Protein AF-A0A251VN53-F1 (afdb_monomer_lite)

Secondary structure (DSSP, 8-state):
----------PPPPPP----HHHHHHHHHHHHHHHHHHHHHTS-EE--SSSS-EEEETTEEEE--SSS-HHHHHHHHHH----TT-------TTSSHHHHHHHHHHHH--

Radius of gyration: 22.38 Å; chains: 1; bounding box: 69×24×63 Å

Sequence (110 aa):
MSMPIASHANSLPSVPKFSNEGNHETTNMALIFDRYKNRLATLPKEKGWITENLYMYQGFWHQSSRRISVETVMALQDTFKAHPTDIYLATLPKSGTTWLKALVFALVIK

InterPro domains:
  IPR000863 Sulfotransferase domain [PF00685] (84-107)
  IPR027417 P-loop containing nucleoside triphosphate hydrolase [G3DSA:3.40.50.300] (19-110)
  IPR027417 P-loop containing nucleoside triphosphate hydrolase [SSF52540] (31-106)

Foldseek 3Di:
DDDDDDDDPPDDDDDDDDDDVPVVVVVVVVVLCVVCVVVQVPFDWDQDPVARIWTQDPNDTDHPDPVDDVSVVVVCVVDPDDDPPDDDDDDDPPPCVVVVVVVVCVVPVD

pLDDT: mean 80.95, std 20.47, range [33.25, 97.31]

Structure (mmCIF, N/CA/C/O backbone):
data_AF-A0A251VN53-F1
#
_entry.id   AF-A0A251VN53-F1
#
loop_
_atom_site.group_PDB
_atom_site.id
_atom_site.type_symbol
_atom_site.label_atom_id
_atom_site.label_alt_id
_atom_site.label_comp_id
_atom_site.label_asym_id
_atom_site.label_entity_id
_atom_site.label_seq_id
_atom_site.pdbx_PDB_ins_code
_atom_site.Cartn_x
_atom_site.Cartn_y
_atom_site.Cartn_z
_atom_site.occupancy
_atom_site.B_iso_or_equiv
_atom_site.auth_seq_id
_atom_site.auth_comp_id
_atom_site.auth_asym_id
_atom_site.auth_atom_id
_atom_site.pdbx_PDB_model_num
ATOM 1 N N . MET A 1 1 ? 47.315 -6.614 46.473 1.00 39.75 1 MET A N 1
ATOM 2 C CA . MET A 1 1 ? 47.169 -6.794 45.012 1.00 39.75 1 MET A CA 1
ATOM 3 C C . MET A 1 1 ? 45.723 -7.176 44.728 1.00 39.75 1 MET A C 1
ATOM 5 O O . MET A 1 1 ? 45.236 -8.029 45.450 1.00 39.75 1 MET A O 1
ATOM 9 N N . SER A 1 2 ? 45.094 -6.463 43.778 1.00 37.28 2 SER A N 1
ATOM 10 C CA . SER A 1 2 ? 43.908 -6.743 42.924 1.00 37.28 2 SER A CA 1
ATOM 11 C C . SER A 1 2 ? 42.844 -7.760 43.361 1.00 37.28 2 SER A C 1
ATOM 13 O O . SER A 1 2 ? 43.188 -8.838 43.809 1.00 37.28 2 SER A O 1
ATOM 15 N N . MET A 1 3 ? 41.539 -7.637 43.102 1.00 41.78 3 MET A N 1
ATOM 16 C CA . MET A 1 3 ? 40.568 -6.645 42.592 1.00 41.78 3 MET A CA 1
ATOM 17 C C . MET A 1 3 ? 39.173 -7.318 42.780 1.00 41.78 3 MET A C 1
ATOM 19 O O . MET A 1 3 ? 39.129 -8.544 42.913 1.00 41.78 3 MET A O 1
ATOM 23 N N . PRO A 1 4 ? 38.041 -6.585 42.783 1.00 43.50 4 PRO A N 1
ATOM 24 C CA . PRO A 1 4 ? 36.702 -7.156 42.962 1.00 43.50 4 PRO A CA 1
ATOM 25 C C . PRO A 1 4 ? 35.955 -7.513 41.649 1.00 43.50 4 PRO A C 1
ATOM 27 O O . PRO A 1 4 ? 36.253 -6.992 40.581 1.00 43.50 4 PRO A O 1
ATOM 30 N N . ILE A 1 5 ? 34.978 -8.419 41.821 1.00 43.44 5 ILE A N 1
ATOM 31 C CA . ILE A 1 5 ? 33.760 -8.831 41.073 1.00 43.44 5 ILE A CA 1
ATOM 32 C C . ILE A 1 5 ? 33.479 -8.220 39.680 1.00 43.44 5 ILE A C 1
ATOM 34 O O . ILE A 1 5 ? 33.385 -7.007 39.529 1.00 43.44 5 ILE A O 1
ATOM 38 N N . ALA A 1 6 ? 33.098 -9.077 38.718 1.00 37.00 6 ALA A N 1
ATOM 39 C CA . ALA A 1 6 ? 32.301 -8.686 37.551 1.00 37.00 6 ALA A CA 1
ATOM 40 C C . ALA A 1 6 ? 31.029 -9.552 37.424 1.00 37.00 6 ALA A C 1
ATOM 42 O O . ALA A 1 6 ? 31.083 -10.689 36.962 1.00 37.00 6 ALA A O 1
ATOM 43 N N . SER A 1 7 ? 29.870 -8.999 37.801 1.00 41.91 7 SER A N 1
ATOM 44 C CA . SER A 1 7 ? 28.568 -9.437 37.286 1.00 41.91 7 SER A CA 1
ATOM 45 C C . SER A 1 7 ? 28.233 -8.560 36.081 1.00 41.91 7 SER A C 1
ATOM 47 O O . SER A 1 7 ? 28.016 -7.358 36.232 1.00 41.91 7 SER A O 1
ATOM 49 N N . HIS A 1 8 ? 28.214 -9.123 34.878 1.00 35.84 8 HIS A N 1
ATOM 50 C CA . HIS A 1 8 ? 27.732 -8.412 33.696 1.00 35.84 8 HIS A CA 1
ATOM 51 C C . HIS A 1 8 ? 26.216 -8.584 33.581 1.00 35.84 8 HIS A C 1
ATOM 53 O O . HIS A 1 8 ? 25.727 -9.545 32.996 1.00 35.84 8 HIS A O 1
ATOM 59 N N . ALA A 1 9 ? 25.471 -7.634 34.145 1.00 41.09 9 ALA A N 1
ATOM 60 C CA . ALA A 1 9 ? 24.143 -7.312 33.646 1.00 41.09 9 ALA A CA 1
ATOM 61 C C . ALA A 1 9 ? 24.336 -6.293 32.516 1.00 41.09 9 ALA A C 1
ATOM 63 O O . ALA A 1 9 ? 24.689 -5.144 32.774 1.00 41.09 9 ALA A O 1
ATOM 64 N N . ASN A 1 10 ? 24.155 -6.716 31.265 1.00 36.34 10 ASN A N 1
ATOM 65 C CA . ASN A 1 10 ? 24.108 -5.784 30.143 1.00 36.34 10 ASN A CA 1
ATOM 66 C C . ASN A 1 10 ? 22.827 -4.953 30.272 1.00 36.34 10 ASN A C 1
ATOM 68 O O . ASN A 1 10 ? 21.727 -5.439 30.007 1.00 36.34 10 ASN A O 1
ATOM 72 N N . SER A 1 11 ? 22.969 -3.705 30.706 1.00 51.00 11 SER A N 1
ATOM 73 C CA . SER A 1 11 ? 21.919 -2.702 30.612 1.00 51.00 11 SER A CA 1
ATOM 74 C C . SER A 1 11 ? 21.717 -2.316 29.145 1.00 51.00 11 SER A C 1
ATOM 76 O O . SER A 1 11 ? 22.659 -1.977 28.430 1.00 51.00 11 SER A O 1
ATOM 78 N N . LEU A 1 12 ? 20.464 -2.369 28.690 1.00 46.72 12 LEU A N 1
ATOM 79 C CA . LEU A 1 12 ? 20.039 -1.712 27.456 1.00 46.72 12 LEU A CA 1
ATOM 80 C C . LEU A 1 12 ? 20.323 -0.206 27.586 1.00 46.72 12 LEU A C 1
ATOM 82 O O . LEU A 1 12 ? 20.027 0.363 28.643 1.00 46.72 12 LEU A O 1
ATOM 86 N N . PRO A 1 13 ? 20.864 0.461 26.554 1.00 36.28 13 PRO A N 1
ATOM 87 C CA . PRO A 1 13 ? 21.046 1.901 26.610 1.00 36.28 13 PRO A CA 1
ATOM 88 C C . PRO A 1 13 ? 19.678 2.575 26.747 1.00 36.28 13 PRO A C 1
ATOM 90 O O . PRO A 1 13 ? 18.754 2.335 25.965 1.00 36.28 13 PRO A O 1
ATOM 93 N N . SER A 1 14 ? 19.548 3.407 27.777 1.00 48.78 14 SER A N 1
ATOM 94 C CA . SER A 1 14 ? 18.390 4.257 28.003 1.00 48.78 14 SER A CA 1
ATOM 95 C C . SER A 1 14 ? 18.251 5.243 26.844 1.00 48.78 14 SER A C 1
ATOM 97 O O . SER A 1 14 ? 19.151 6.030 26.557 1.00 48.78 14 SER A O 1
ATOM 99 N N . VAL A 1 15 ? 17.104 5.192 26.167 1.00 45.50 15 VAL A N 1
ATOM 100 C CA . V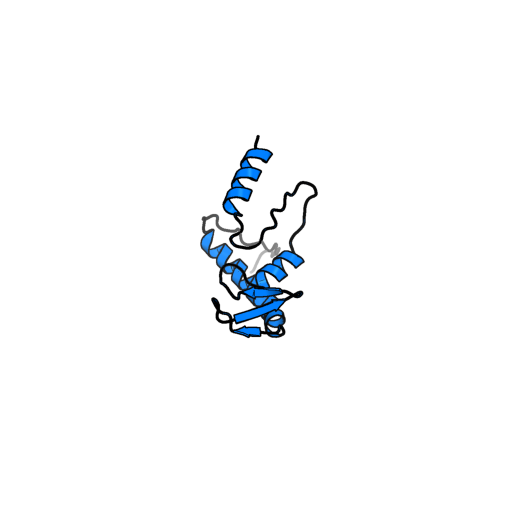AL A 1 15 ? 16.761 6.112 25.079 1.00 45.50 15 VAL A CA 1
ATOM 101 C C . VAL A 1 15 ? 16.646 7.533 25.649 1.00 45.50 15 VAL A C 1
ATOM 103 O O . VAL A 1 15 ? 15.828 7.751 26.551 1.00 45.50 15 VAL A O 1
ATOM 106 N N . PRO A 1 16 ? 17.412 8.519 25.145 1.00 37.62 16 PRO A N 1
ATOM 107 C CA . PRO A 1 16 ? 17.212 9.909 25.518 1.00 37.62 16 PRO A CA 1
ATOM 108 C C . PRO A 1 16 ? 15.865 10.387 24.971 1.00 37.62 16 PRO A C 1
ATOM 110 O O . PRO A 1 16 ? 15.609 10.332 23.768 1.00 37.62 16 PRO A O 1
ATOM 113 N N . LYS A 1 17 ? 14.997 10.877 25.858 1.00 48.19 17 LYS A N 1
ATOM 114 C CA . LYS A 1 17 ? 13.782 11.598 25.472 1.00 48.19 17 LYS A CA 1
ATOM 115 C C . LYS A 1 17 ? 14.177 12.964 24.910 1.00 48.19 17 LYS A C 1
ATOM 117 O O . LYS A 1 17 ? 14.441 13.887 25.674 1.00 48.19 17 LYS A O 1
ATOM 122 N N . PHE A 1 18 ? 14.175 13.095 23.587 1.00 33.25 18 PHE A N 1
ATOM 123 C CA . PHE A 1 18 ? 14.016 14.381 22.912 1.00 33.25 18 PHE A CA 1
ATOM 124 C C . PHE A 1 18 ? 13.298 14.163 21.574 1.00 33.25 18 PHE A C 1
ATOM 126 O O . PHE A 1 18 ? 13.695 13.325 20.768 1.00 33.25 18 PHE A O 1
ATOM 133 N N . SER A 1 19 ? 12.189 14.871 21.383 1.00 47.44 19 SER A N 1
ATOM 134 C CA . SER A 1 19 ? 11.263 14.778 20.249 1.00 47.44 19 SER A CA 1
ATOM 135 C C . SER A 1 19 ? 11.948 15.021 18.896 1.00 47.44 19 SER A C 1
ATOM 137 O O . SER A 1 19 ? 12.501 16.098 18.679 1.00 47.44 19 SER A O 1
ATOM 139 N N . ASN A 1 20 ? 11.875 14.042 17.982 1.00 49.56 20 ASN A N 1
ATOM 140 C CA . ASN A 1 20 ? 12.357 14.134 16.596 1.00 49.56 20 ASN A CA 1
ATOM 141 C C . ASN A 1 20 ? 11.562 13.186 15.668 1.00 49.56 20 ASN A C 1
ATOM 143 O O . ASN A 1 20 ? 12.092 12.201 15.155 1.00 49.56 20 ASN A O 1
ATOM 147 N N . GLU A 1 21 ? 10.262 13.436 15.496 1.00 51.41 21 GLU A N 1
ATOM 148 C CA . GLU A 1 21 ? 9.360 12.540 14.746 1.00 51.41 21 GLU A CA 1
ATOM 149 C C . GLU A 1 21 ? 9.730 12.437 13.247 1.00 51.41 21 GLU A C 1
ATOM 151 O O . GLU A 1 21 ? 9.710 11.346 12.679 1.00 51.41 21 GLU A O 1
ATOM 156 N N . GLY A 1 22 ? 10.208 13.525 12.623 1.00 59.00 22 GLY A N 1
ATOM 157 C CA . GLY A 1 22 ? 10.529 13.554 11.184 1.00 59.00 22 GLY A CA 1
ATOM 158 C C . GLY A 1 22 ? 11.748 12.716 10.756 1.00 59.00 22 GLY A C 1
ATOM 159 O O . GLY A 1 22 ? 11.796 12.203 9.634 1.00 59.00 22 GLY A O 1
ATOM 160 N N . ASN A 1 23 ? 12.732 12.525 11.641 1.00 67.25 23 ASN A N 1
ATOM 161 C CA . ASN A 1 23 ? 13.906 11.693 11.345 1.00 67.25 23 ASN A CA 1
ATOM 162 C C . ASN A 1 23 ? 13.577 10.189 11.431 1.00 67.25 23 ASN A C 1
ATOM 164 O O . ASN A 1 23 ? 14.115 9.363 10.688 1.00 67.25 23 ASN A O 1
ATOM 168 N N . HIS A 1 24 ? 12.644 9.828 12.314 1.00 71.00 24 HIS A N 1
ATOM 169 C CA . HIS A 1 24 ? 12.281 8.438 12.569 1.00 71.00 24 HIS A CA 1
ATOM 170 C C . HIS A 1 24 ? 11.423 7.846 11.440 1.00 71.00 24 HIS A C 1
ATOM 172 O O . HIS A 1 24 ? 11.651 6.713 11.015 1.00 71.00 24 HIS A O 1
ATOM 178 N N . GLU A 1 25 ? 10.482 8.622 10.893 1.00 78.19 25 GLU A N 1
ATOM 179 C CA . GLU A 1 25 ? 9.662 8.202 9.746 1.00 78.19 25 GLU A CA 1
ATOM 180 C C . GLU A 1 25 ? 10.508 7.956 8.493 1.00 78.19 25 GLU A C 1
ATOM 182 O O . GLU A 1 25 ? 10.366 6.931 7.826 1.00 78.19 25 GLU A O 1
ATOM 187 N N . THR A 1 26 ? 11.444 8.864 8.213 1.00 82.81 26 THR A N 1
ATOM 188 C CA . THR A 1 26 ? 12.365 8.741 7.076 1.00 82.81 26 THR A CA 1
ATOM 189 C C . THR A 1 26 ? 13.235 7.488 7.201 1.00 82.81 26 THR A C 1
ATOM 191 O O . THR A 1 26 ? 13.411 6.752 6.229 1.00 82.81 26 THR A O 1
ATOM 194 N N . THR A 1 27 ? 13.724 7.207 8.412 1.00 88.31 27 THR A N 1
ATOM 195 C CA . THR A 1 27 ? 14.516 6.003 8.704 1.00 88.31 27 THR A CA 1
ATOM 196 C C . THR A 1 27 ? 13.694 4.732 8.486 1.00 88.31 27 THR A C 1
ATOM 198 O O . THR A 1 27 ? 14.143 3.816 7.799 1.00 88.31 27 THR A O 1
ATOM 201 N N . ASN A 1 28 ? 12.459 4.690 8.992 1.00 86.69 28 ASN A N 1
ATOM 202 C CA . ASN A 1 28 ? 11.557 3.551 8.804 1.00 86.69 28 ASN A CA 1
ATOM 203 C C . ASN A 1 28 ? 11.253 3.287 7.321 1.00 86.69 28 ASN A C 1
ATOM 205 O O . ASN A 1 28 ? 11.262 2.137 6.879 1.00 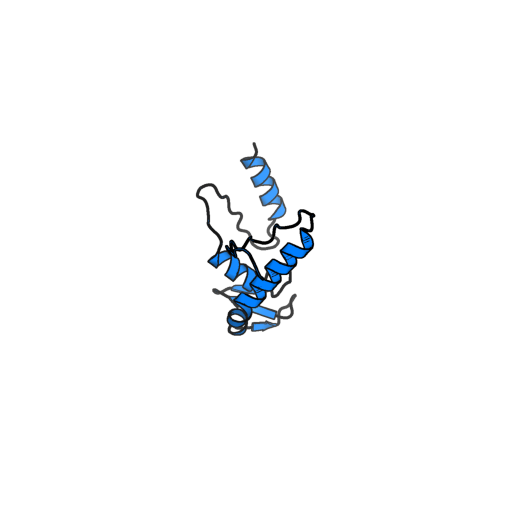86.69 28 ASN A O 1
ATOM 209 N N . MET A 1 29 ? 11.032 4.344 6.537 1.00 87.31 29 MET A N 1
ATOM 210 C CA . MET A 1 29 ? 10.813 4.229 5.093 1.00 87.31 29 MET A CA 1
ATOM 211 C C . MET A 1 29 ? 12.041 3.676 4.365 1.00 87.31 29 MET A C 1
ATOM 213 O O . MET A 1 29 ? 11.901 2.805 3.506 1.00 87.31 29 MET A O 1
ATOM 217 N N . ALA A 1 30 ? 13.244 4.124 4.734 1.00 91.06 30 ALA A N 1
ATOM 218 C CA . ALA A 1 30 ? 14.482 3.596 4.168 1.00 91.06 30 ALA A CA 1
ATOM 219 C C . ALA A 1 30 ? 14.651 2.093 4.457 1.00 91.06 30 ALA A C 1
ATOM 221 O O . ALA A 1 30 ? 15.013 1.337 3.556 1.00 91.06 30 ALA A O 1
ATOM 222 N N . LEU A 1 31 ? 14.319 1.647 5.675 1.00 92.75 31 LEU A N 1
ATOM 223 C CA . LEU A 1 31 ? 14.353 0.228 6.049 1.00 92.75 31 LEU A CA 1
ATOM 224 C C . LEU A 1 31 ? 13.351 -0.612 5.244 1.00 92.75 31 LEU A C 1
ATOM 226 O O . LEU A 1 31 ? 13.688 -1.708 4.798 1.00 92.75 31 LEU A O 1
ATOM 230 N N . ILE A 1 32 ? 12.133 -0.103 5.027 1.00 92.38 32 ILE A N 1
ATOM 231 C CA . ILE A 1 32 ? 11.137 -0.766 4.170 1.00 92.38 32 ILE A CA 1
ATOM 232 C C . ILE A 1 32 ? 11.682 -0.903 2.745 1.00 92.38 32 ILE A C 1
ATOM 234 O O . ILE A 1 32 ? 11.651 -1.993 2.176 1.00 92.38 32 ILE A O 1
ATOM 238 N N . PHE A 1 33 ? 12.214 0.173 2.168 1.00 91.81 33 PHE A N 1
ATOM 239 C CA . PHE A 1 33 ? 12.721 0.135 0.796 1.00 91.81 33 PHE A CA 1
ATOM 240 C C . PHE A 1 33 ? 13.884 -0.839 0.639 1.00 91.81 33 PHE A C 1
ATOM 242 O O . PHE A 1 33 ? 13.887 -1.613 -0.315 1.00 91.81 33 PHE A O 1
ATOM 249 N N . ASP A 1 34 ? 14.817 -0.872 1.591 1.00 94.12 34 ASP A N 1
ATOM 250 C CA . ASP A 1 34 ? 15.916 -1.839 1.578 1.00 94.12 34 ASP A CA 1
ATOM 251 C C . ASP A 1 34 ? 15.403 -3.288 1.644 1.00 94.12 34 ASP A C 1
ATOM 253 O O . ASP A 1 34 ? 15.747 -4.116 0.795 1.00 94.12 34 ASP A O 1
ATOM 257 N N . ARG A 1 35 ? 14.469 -3.568 2.565 1.00 95.50 35 ARG A N 1
ATOM 258 C CA . ARG A 1 35 ? 13.878 -4.902 2.760 1.00 95.50 35 ARG A CA 1
ATOM 259 C C . ARG A 1 35 ? 13.239 -5.470 1.492 1.00 95.50 35 ARG A C 1
ATOM 261 O O . ARG A 1 35 ? 13.358 -6.667 1.228 1.00 95.50 35 ARG A O 1
ATOM 268 N N . TYR A 1 36 ? 12.538 -4.638 0.723 1.00 94.88 36 TYR A N 1
ATOM 269 C CA . TYR A 1 36 ? 11.784 -5.081 -0.456 1.00 94.88 36 TYR A CA 1
ATOM 270 C C . TYR A 1 36 ? 12.483 -4.796 -1.791 1.00 94.88 36 TYR A C 1
ATOM 272 O O . TYR A 1 36 ? 11.978 -5.227 -2.830 1.00 94.88 36 TYR A O 1
ATOM 280 N N . LYS A 1 37 ? 13.658 -4.154 -1.789 1.00 92.94 37 LYS A N 1
ATOM 281 C CA . LYS A 1 37 ? 14.408 -3.765 -2.996 1.00 92.94 37 LYS A CA 1
ATOM 282 C C . LYS A 1 37 ? 14.591 -4.912 -3.989 1.00 92.94 37 LYS A C 1
ATOM 284 O O . LYS A 1 37 ? 14.324 -4.754 -5.178 1.00 92.94 37 LYS A O 1
ATOM 289 N N . ASN A 1 38 ? 15.004 -6.080 -3.498 1.00 95.31 38 ASN A N 1
ATOM 290 C CA . ASN A 1 38 ? 15.244 -7.250 -4.345 1.00 95.31 38 ASN A CA 1
ATOM 291 C C . ASN A 1 38 ? 13.948 -7.796 -4.960 1.00 95.31 38 ASN A C 1
ATOM 293 O O . ASN A 1 38 ? 13.954 -8.222 -6.108 1.00 95.31 38 ASN A O 1
ATOM 297 N N . ARG A 1 39 ? 12.828 -7.746 -4.224 1.00 94.44 39 ARG A N 1
ATOM 298 C CA . ARG A 1 39 ? 11.510 -8.156 -4.738 1.00 94.44 39 ARG A CA 1
ATOM 299 C C . ARG A 1 39 ? 10.968 -7.162 -5.756 1.00 94.44 39 ARG A C 1
ATOM 301 O O . ARG A 1 39 ? 10.356 -7.578 -6.726 1.00 94.44 39 ARG A O 1
ATOM 308 N N . LEU A 1 40 ? 11.188 -5.866 -5.552 1.00 93.50 40 LEU A N 1
ATOM 309 C CA . LEU A 1 40 ? 10.797 -4.846 -6.521 1.00 93.50 40 LEU A CA 1
ATOM 310 C C . LEU A 1 40 ? 11.559 -5.018 -7.842 1.00 93.50 40 LEU A C 1
ATOM 312 O O . LEU A 1 40 ? 10.966 -4.913 -8.911 1.00 93.50 40 LEU A O 1
ATOM 316 N N . ALA A 1 41 ? 12.861 -5.311 -7.763 1.00 93.19 41 ALA A N 1
ATOM 317 C CA . ALA A 1 41 ? 13.732 -5.448 -8.928 1.00 93.19 41 ALA A CA 1
ATOM 318 C C . ALA A 1 41 ? 13.331 -6.593 -9.876 1.00 93.19 41 ALA A C 1
ATOM 320 O O . ALA A 1 41 ? 13.703 -6.559 -11.046 1.00 93.19 41 ALA A O 1
ATOM 321 N N . THR A 1 42 ? 12.580 -7.591 -9.397 1.00 96.00 42 THR A N 1
ATOM 322 C CA . THR A 1 42 ? 12.088 -8.700 -10.228 1.00 96.00 42 THR A CA 1
ATOM 323 C C . THR A 1 42 ? 10.736 -8.420 -10.882 1.00 96.00 42 THR A C 1
ATOM 325 O O . THR A 1 42 ? 10.301 -9.206 -11.725 1.00 96.00 42 THR A O 1
ATOM 328 N N . LEU A 1 43 ? 10.051 -7.333 -10.515 1.00 95.75 43 LEU A N 1
ATOM 329 C CA . LEU A 1 43 ? 8.751 -7.000 -11.090 1.00 95.75 43 LEU A CA 1
ATOM 330 C C . LEU A 1 43 ? 8.902 -6.403 -12.495 1.00 95.75 43 LEU A C 1
ATOM 332 O O . LEU A 1 43 ? 9.829 -5.622 -12.732 1.00 95.75 43 LEU A O 1
ATOM 336 N N . PRO A 1 44 ? 7.959 -6.687 -13.415 1.00 96.12 44 PRO A N 1
ATOM 337 C CA . PRO A 1 44 ? 7.885 -5.980 -14.685 1.00 96.12 44 PRO A CA 1
ATOM 338 C C . PRO A 1 44 ? 7.794 -4.472 -14.447 1.00 96.12 44 PRO A C 1
ATOM 340 O O . PRO A 1 44 ? 6.999 -4.011 -13.619 1.00 96.12 44 PRO A O 1
ATOM 343 N N . LYS A 1 45 ? 8.611 -3.716 -15.180 1.00 94.12 45 LYS A N 1
ATOM 344 C CA . LYS A 1 45 ? 8.754 -2.272 -15.026 1.00 94.12 45 LYS A CA 1
ATOM 345 C C . LYS A 1 45 ? 8.563 -1.579 -16.364 1.00 94.12 45 LYS A C 1
ATOM 347 O O . LYS A 1 45 ? 9.197 -1.963 -17.338 1.00 94.12 45 LYS A O 1
ATOM 352 N N . GLU A 1 46 ? 7.758 -0.526 -16.373 1.00 93.75 46 GLU A N 1
ATOM 353 C CA . GLU A 1 46 ? 7.476 0.277 -17.565 1.00 93.75 46 GLU A CA 1
ATOM 354 C C . GLU A 1 46 ? 7.598 1.771 -17.284 1.00 93.75 46 GLU A C 1
ATOM 356 O O . GLU A 1 46 ? 7.543 2.215 -16.131 1.00 93.75 46 GLU A O 1
ATOM 361 N N . LYS A 1 47 ? 7.752 2.568 -18.345 1.00 91.88 47 LYS A N 1
ATOM 362 C CA . LYS A 1 47 ? 7.790 4.027 -18.217 1.00 91.88 47 LYS A CA 1
ATOM 363 C C . LYS A 1 47 ? 6.389 4.579 -17.977 1.00 91.88 47 LYS A C 1
ATOM 365 O O . LYS A 1 47 ? 5.470 4.330 -18.755 1.00 91.88 47 LYS A O 1
ATOM 370 N N . GLY A 1 48 ? 6.230 5.376 -16.925 1.00 86.50 48 GLY A N 1
ATOM 371 C CA . GLY A 1 48 ? 4.968 6.047 -16.646 1.00 86.50 48 GLY A CA 1
ATOM 372 C C . GLY A 1 48 ? 4.819 7.410 -17.305 1.00 86.50 48 GLY A C 1
ATOM 373 O O . GLY A 1 48 ? 5.777 8.103 -17.630 1.00 86.50 48 GLY A O 1
ATOM 374 N N . TRP A 1 49 ? 3.557 7.804 -17.456 1.00 82.81 49 TRP A N 1
ATOM 375 C CA . TRP A 1 49 ? 3.131 9.139 -17.872 1.00 82.81 49 TRP A CA 1
ATOM 376 C C . TRP A 1 49 ? 3.451 10.252 -16.859 1.00 82.81 49 TRP A C 1
ATOM 378 O O . TRP A 1 49 ? 3.718 11.378 -17.258 1.00 82.81 49 TRP A O 1
ATOM 388 N N . ILE A 1 50 ? 3.423 9.944 -15.556 1.00 80.69 50 ILE A N 1
ATOM 389 C CA . ILE A 1 50 ? 3.639 10.905 -14.455 1.00 80.69 50 ILE A CA 1
ATOM 390 C C . ILE A 1 50 ? 4.942 10.610 -13.702 1.00 80.69 50 ILE A C 1
ATOM 392 O O . ILE A 1 50 ? 5.662 11.523 -13.316 1.00 80.69 50 ILE A O 1
ATOM 396 N N . THR A 1 51 ? 5.233 9.333 -13.454 1.00 82.69 51 THR A N 1
ATOM 397 C CA . THR A 1 51 ? 6.441 8.863 -12.761 1.00 82.69 51 THR A CA 1
ATOM 398 C C . THR A 1 51 ? 7.307 8.079 -13.730 1.00 82.69 51 THR A C 1
ATOM 400 O O . THR A 1 51 ? 6.789 7.414 -14.620 1.00 82.69 51 THR A O 1
ATOM 403 N N . GLU A 1 52 ? 8.624 8.144 -13.547 1.00 84.19 52 GLU A N 1
ATOM 404 C CA . GLU A 1 52 ? 9.577 7.492 -14.448 1.00 84.19 52 GLU A CA 1
ATOM 405 C C . GLU A 1 52 ? 9.373 5.975 -14.517 1.00 84.19 52 GLU A C 1
ATOM 407 O O . GLU A 1 52 ? 9.466 5.402 -15.595 1.00 84.19 52 GLU A O 1
ATOM 412 N N . ASN A 1 53 ? 9.037 5.343 -13.389 1.00 89.25 53 ASN A N 1
ATOM 413 C CA . ASN A 1 53 ? 8.849 3.901 -13.298 1.00 89.25 53 ASN A CA 1
ATOM 414 C C . ASN A 1 53 ? 7.440 3.559 -12.786 1.00 89.25 53 ASN A C 1
ATOM 416 O O . ASN A 1 53 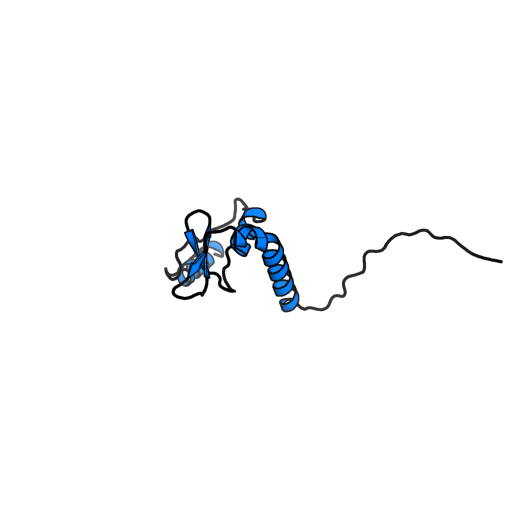? 6.996 4.073 -11.754 1.00 89.25 53 ASN A O 1
ATOM 420 N N . LEU A 1 54 ? 6.766 2.657 -13.495 1.00 92.19 54 LEU A N 1
ATOM 421 C CA . LEU A 1 54 ? 5.597 1.902 -13.053 1.00 92.19 54 LEU A CA 1
ATOM 422 C C . LEU A 1 54 ? 6.014 0.451 -12.841 1.00 92.19 54 LEU A C 1
ATOM 424 O O . LEU A 1 54 ? 6.747 -0.096 -13.660 1.00 92.19 54 LEU A O 1
ATOM 428 N N . TYR A 1 55 ? 5.507 -0.177 -11.789 1.00 94.12 55 TYR A N 1
ATOM 429 C CA . TYR A 1 55 ? 5.759 -1.587 -11.498 1.00 94.12 55 TYR A CA 1
ATOM 430 C C . TYR A 1 55 ? 4.453 -2.376 -11.531 1.00 94.12 55 TYR A C 1
ATOM 432 O O . TYR A 1 55 ? 3.454 -1.948 -10.944 1.00 94.12 55 TYR A O 1
ATOM 440 N N . MET A 1 56 ? 4.460 -3.526 -12.205 1.00 95.12 56 MET A N 1
ATOM 441 C CA . MET A 1 56 ? 3.328 -4.451 -12.200 1.00 95.12 56 ME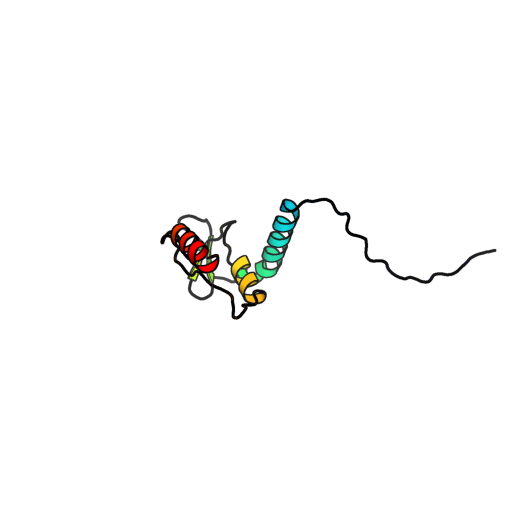T A CA 1
ATOM 442 C C . MET A 1 56 ? 3.387 -5.309 -10.937 1.00 95.12 56 MET A C 1
ATOM 444 O O . MET A 1 56 ? 4.289 -6.129 -10.775 1.00 95.12 56 MET A O 1
ATOM 448 N N . TYR A 1 57 ? 2.406 -5.147 -10.052 1.00 95.19 57 TYR A N 1
ATOM 449 C CA . TYR A 1 57 ? 2.299 -5.914 -8.814 1.00 95.19 57 TYR A CA 1
ATOM 450 C C . TYR A 1 57 ? 0.858 -6.377 -8.603 1.00 95.19 57 TYR A C 1
ATOM 452 O O . TYR A 1 57 ? -0.064 -5.567 -8.653 1.00 95.19 57 TYR A O 1
ATOM 460 N N . GLN A 1 58 ? 0.663 -7.685 -8.400 1.00 95.44 58 GLN A N 1
ATOM 461 C CA . GLN A 1 58 ? -0.652 -8.310 -8.171 1.00 95.44 58 GLN A CA 1
ATOM 462 C C . GLN A 1 58 ? -1.737 -7.894 -9.192 1.00 95.44 58 GLN A C 1
ATOM 464 O O . GLN A 1 58 ? -2.899 -7.718 -8.844 1.00 95.44 58 GLN A O 1
ATOM 469 N N . GLY A 1 59 ? -1.357 -7.732 -10.465 1.00 94.44 59 GLY A N 1
ATOM 470 C CA . GLY A 1 59 ? -2.281 -7.392 -11.555 1.00 94.44 59 GLY A CA 1
ATOM 471 C C . GLY A 1 59 ? -2.555 -5.896 -11.749 1.00 94.44 59 GLY A C 1
ATOM 472 O O . GLY A 1 59 ? -3.303 -5.543 -12.657 1.00 94.44 59 GLY A O 1
ATOM 473 N N . PHE A 1 60 ? -1.935 -5.017 -10.955 1.00 92.00 60 PHE A N 1
ATOM 474 C CA . PHE A 1 60 ? -2.087 -3.567 -11.084 1.00 92.00 60 PHE A CA 1
ATOM 475 C C . PHE A 1 60 ? -0.746 -2.859 -11.291 1.00 92.00 60 PHE A C 1
ATOM 477 O O . PHE A 1 60 ? 0.280 -3.213 -10.703 1.00 92.00 60 PHE A O 1
ATOM 484 N N . TRP A 1 61 ? -0.776 -1.796 -12.094 1.00 91.56 61 TRP A N 1
ATOM 485 C CA . TRP A 1 61 ? 0.358 -0.899 -12.277 1.00 91.56 61 TRP A CA 1
ATOM 486 C C . TRP A 1 61 ? 0.422 0.134 -11.156 1.00 91.56 61 TRP A C 1
ATOM 488 O O . TRP A 1 61 ? -0.499 0.930 -10.966 1.00 91.56 61 TRP A O 1
ATOM 498 N N . HIS A 1 62 ? 1.541 0.147 -10.444 1.00 90.25 62 HIS A N 1
ATOM 499 C CA . HIS A 1 62 ? 1.781 1.037 -9.318 1.00 90.25 62 HIS A CA 1
ATOM 500 C C . HIS A 1 62 ? 2.847 2.067 -9.668 1.00 90.25 62 HIS A C 1
ATOM 502 O O . HIS A 1 62 ? 3.878 1.740 -10.255 1.00 90.25 62 HIS A O 1
ATOM 508 N N . GLN A 1 63 ? 2.607 3.318 -9.285 1.00 84.25 63 GLN A N 1
ATOM 509 C CA . GLN A 1 63 ? 3.565 4.398 -9.492 1.00 84.25 63 GLN A CA 1
ATOM 510 C C . GLN A 1 63 ? 4.752 4.252 -8.540 1.00 84.25 63 GLN A C 1
ATOM 512 O O . GLN A 1 63 ? 4.576 3.990 -7.355 1.00 84.25 63 GLN A O 1
ATOM 517 N N . SER A 1 64 ? 5.959 4.493 -9.042 1.00 77.19 64 SER A N 1
ATOM 518 C CA . SER A 1 64 ? 7.154 4.656 -8.214 1.00 77.19 64 SER A CA 1
ATOM 519 C C . SER A 1 64 ? 7.239 6.102 -7.716 1.00 77.19 64 SER A C 1
ATOM 521 O O . SER A 1 64 ? 8.050 6.894 -8.200 1.00 77.19 64 SER A O 1
ATOM 523 N N . SER A 1 65 ? 6.355 6.484 -6.792 1.00 73.38 65 SER A N 1
ATOM 524 C CA . SER A 1 65 ? 6.307 7.823 -6.191 1.00 73.38 65 SER A CA 1
ATOM 525 C C . SER A 1 65 ? 6.792 7.786 -4.743 1.00 73.38 65 SER A C 1
ATOM 527 O O . SER A 1 65 ? 6.574 6.809 -4.035 1.00 73.38 65 SER A O 1
ATOM 529 N N . ARG A 1 66 ? 7.361 8.896 -4.245 1.00 62.22 66 ARG A N 1
ATOM 530 C CA . ARG A 1 66 ? 7.702 9.042 -2.814 1.00 62.22 66 ARG A CA 1
ATOM 531 C C . ARG A 1 66 ? 6.495 8.889 -1.880 1.00 62.22 66 ARG A C 1
ATOM 533 O O . ARG A 1 66 ? 6.690 8.676 -0.692 1.00 62.22 66 ARG A O 1
ATOM 540 N N . ARG A 1 67 ? 5.264 9.056 -2.384 1.00 65.38 67 ARG A N 1
ATOM 541 C CA . ARG A 1 67 ? 4.045 8.977 -1.560 1.00 65.38 67 ARG A CA 1
ATOM 542 C C . ARG A 1 67 ? 3.404 7.592 -1.526 1.00 65.38 67 ARG A C 1
ATOM 544 O O . ARG A 1 67 ? 2.780 7.264 -0.528 1.00 65.38 67 ARG A O 1
ATOM 551 N N . 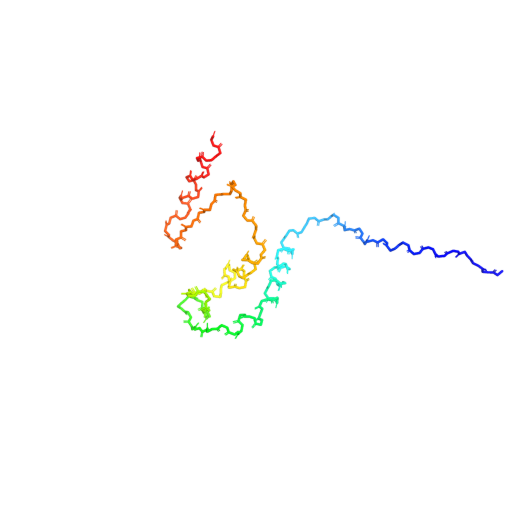ILE A 1 68 ? 3.507 6.825 -2.608 1.00 70.31 68 ILE A N 1
ATOM 552 C CA . ILE A 1 68 ? 2.953 5.471 -2.728 1.00 70.31 68 ILE A CA 1
ATOM 553 C C . ILE A 1 68 ? 3.937 4.698 -3.597 1.00 70.31 68 ILE A C 1
ATOM 555 O O . ILE A 1 68 ? 4.167 5.094 -4.739 1.00 70.31 68 ILE A O 1
ATOM 559 N N . SER A 1 69 ? 4.511 3.631 -3.049 1.00 87.06 69 SER A N 1
ATOM 560 C CA . SER A 1 69 ? 5.432 2.740 -3.754 1.00 87.06 69 SER A CA 1
ATOM 561 C C . SER A 1 69 ? 5.030 1.281 -3.521 1.00 87.06 69 SER A C 1
ATOM 563 O O . SER A 1 69 ? 4.353 0.966 -2.538 1.00 87.06 69 SER A O 1
ATOM 565 N N . VAL A 1 70 ? 5.433 0.366 -4.402 1.00 92.88 70 VAL A N 1
ATOM 566 C CA . VAL A 1 70 ? 5.068 -1.056 -4.258 1.00 92.88 70 VAL A CA 1
ATOM 567 C C . VAL A 1 70 ? 5.671 -1.665 -2.993 1.00 92.88 70 VAL A C 1
ATOM 569 O O . VAL A 1 70 ? 5.043 -2.496 -2.350 1.00 92.88 70 VAL A O 1
ATOM 572 N N . GLU A 1 71 ? 6.847 -1.208 -2.579 1.00 93.44 71 GLU A N 1
ATOM 573 C CA . GLU A 1 71 ? 7.504 -1.596 -1.331 1.00 93.44 71 GLU A CA 1
ATOM 574 C C . GLU A 1 71 ? 6.632 -1.289 -0.114 1.00 93.44 71 GLU A C 1
ATOM 576 O O . GLU A 1 71 ? 6.496 -2.137 0.765 1.00 93.44 71 GLU A O 1
ATOM 581 N N . THR A 1 72 ? 5.976 -0.122 -0.087 1.00 91.25 72 THR A N 1
ATOM 582 C CA . THR A 1 72 ? 5.031 0.208 0.994 1.00 91.25 72 THR A CA 1
ATOM 583 C C . THR A 1 72 ? 3.797 -0.688 0.983 1.00 91.25 72 THR A C 1
ATOM 585 O O . THR A 1 72 ? 3.330 -1.085 2.047 1.00 91.25 72 THR A O 1
ATOM 588 N N . VAL A 1 73 ? 3.301 -1.067 -0.201 1.00 93.12 73 VAL A N 1
ATOM 589 C CA . VAL A 1 73 ? 2.174 -2.004 -0.334 1.00 93.12 73 VAL A CA 1
ATOM 590 C C . VAL A 1 73 ? 2.574 -3.394 0.161 1.00 93.12 73 VAL A C 1
ATOM 592 O O . VAL A 1 73 ? 1.848 -3.977 0.960 1.00 93.12 73 VAL A O 1
ATOM 595 N N . MET A 1 74 ? 3.748 -3.898 -0.240 1.00 95.00 74 MET A N 1
ATOM 596 C CA . MET A 1 74 ? 4.288 -5.177 0.237 1.00 95.00 74 MET A CA 1
ATOM 597 C C . MET A 1 74 ? 4.464 -5.181 1.762 1.00 95.00 74 MET A C 1
ATOM 599 O O . MET A 1 74 ? 4.050 -6.126 2.428 1.00 95.00 74 MET A O 1
ATOM 603 N N . ALA A 1 75 ? 5.019 -4.107 2.328 1.00 94.38 75 ALA A N 1
ATOM 604 C CA . ALA A 1 75 ? 5.184 -3.970 3.773 1.00 94.38 75 ALA A CA 1
ATOM 605 C C . ALA A 1 75 ? 3.845 -3.947 4.521 1.00 94.38 75 ALA A C 1
ATOM 607 O O . ALA A 1 75 ? 3.709 -4.600 5.558 1.00 94.38 75 ALA A O 1
ATOM 608 N N . LEU A 1 76 ? 2.854 -3.217 3.995 1.00 93.31 76 LEU A N 1
ATOM 609 C CA . LEU A 1 76 ? 1.516 -3.155 4.576 1.00 93.31 76 LEU A CA 1
ATOM 610 C C . LEU A 1 76 ? 0.855 -4.536 4.549 1.00 93.31 76 LEU A C 1
ATOM 612 O O . LEU A 1 76 ? 0.338 -4.968 5.570 1.00 93.31 76 LEU A O 1
ATOM 616 N N . GLN A 1 77 ? 0.930 -5.257 3.429 1.00 94.88 77 GLN A N 1
ATOM 617 C CA . GLN A 1 77 ? 0.374 -6.611 3.321 1.00 94.88 77 GLN A CA 1
ATOM 618 C C . GLN A 1 77 ? 1.012 -7.596 4.314 1.00 94.88 77 GLN A C 1
ATOM 620 O O . GLN A 1 77 ? 0.304 -8.428 4.873 1.00 94.88 77 GLN A O 1
ATOM 625 N N . ASP A 1 78 ? 2.318 -7.481 4.574 1.00 95.50 78 ASP A N 1
ATOM 626 C CA . ASP A 1 78 ? 3.031 -8.384 5.487 1.00 95.50 78 ASP A CA 1
ATOM 627 C C . ASP A 1 78 ? 2.773 -8.080 6.979 1.00 95.50 78 ASP A C 1
ATOM 629 O O . ASP A 1 78 ? 2.933 -8.960 7.827 1.00 95.50 78 ASP A O 1
ATOM 633 N N . THR A 1 79 ? 2.443 -6.831 7.330 1.00 94.94 79 THR A N 1
ATOM 634 C CA . THR A 1 79 ? 2.453 -6.366 8.735 1.00 94.94 79 THR A CA 1
ATOM 635 C C . THR A 1 79 ? 1.110 -5.868 9.254 1.00 94.94 79 THR A C 1
ATOM 637 O O . THR A 1 79 ? 0.898 -5.860 10.470 1.00 94.94 79 THR A O 1
ATOM 640 N N . PHE A 1 80 ? 0.200 -5.464 8.368 1.00 95.06 80 PHE A N 1
ATOM 641 C CA . PHE A 1 80 ? -1.090 -4.910 8.752 1.00 95.06 80 PHE A CA 1
ATOM 642 C C . PHE A 1 80 ? -1.987 -5.984 9.372 1.00 95.06 80 PHE A C 1
ATOM 644 O O . PHE A 1 80 ? -2.196 -7.055 8.803 1.00 95.06 80 PHE A O 1
ATOM 651 N N . LYS A 1 81 ? -2.544 -5.681 10.547 1.00 96.75 81 LYS A N 1
ATOM 652 C CA . LYS A 1 81 ? -3.494 -6.543 11.253 1.00 96.75 81 LYS A CA 1
ATOM 653 C C . LYS A 1 81 ? -4.822 -5.814 11.362 1.00 96.75 81 LYS A C 1
ATOM 655 O O . LYS A 1 81 ? -4.935 -4.864 12.126 1.00 96.75 81 LYS A O 1
ATOM 660 N N . ALA A 1 82 ? -5.798 -6.274 10.589 1.00 96.06 82 ALA A N 1
ATOM 661 C CA . ALA A 1 82 ? -7.158 -5.764 10.640 1.00 96.06 82 ALA A CA 1
ATOM 662 C C . ALA A 1 82 ? -7.820 -6.092 11.984 1.00 96.06 82 ALA A C 1
ATOM 664 O O . ALA A 1 82 ? -7.706 -7.220 12.477 1.00 96.06 82 ALA A O 1
ATOM 665 N N . HIS A 1 83 ? -8.565 -5.138 12.536 1.00 96.69 83 HIS A N 1
ATOM 666 C CA . HIS A 1 83 ? -9.475 -5.381 13.649 1.00 96.69 83 HIS A CA 1
ATOM 667 C C . HIS A 1 83 ? -10.929 -5.466 13.162 1.00 96.69 83 HIS A C 1
ATOM 669 O O . HIS A 1 83 ? -11.297 -4.782 12.208 1.00 96.69 83 HIS A O 1
ATOM 675 N N . PRO A 1 84 ? -11.801 -6.251 13.827 1.00 97.31 84 PRO A N 1
ATOM 676 C CA . PRO A 1 84 ? -13.218 -6.351 13.453 1.00 97.31 84 PRO A CA 1
ATOM 677 C C . PRO A 1 84 ? -13.990 -5.023 13.494 1.00 97.31 84 PRO A C 1
ATOM 679 O O . PRO A 1 84 ? -15.076 -4.928 12.935 1.00 97.31 84 PRO A O 1
ATOM 682 N N . THR A 1 85 ? -13.450 -4.015 14.179 1.00 95.75 85 THR A N 1
ATOM 683 C CA . THR A 1 85 ? -14.033 -2.676 14.328 1.00 95.75 85 THR A CA 1
ATOM 684 C C . THR A 1 85 ? -13.468 -1.655 13.340 1.00 95.75 85 THR A C 1
ATOM 686 O O . THR A 1 85 ? -13.882 -0.497 13.369 1.00 95.75 85 THR A O 1
ATOM 689 N N . ASP A 1 86 ? -12.502 -2.041 12.503 1.00 95.44 86 ASP A N 1
ATOM 690 C CA . ASP A 1 86 ? -11.891 -1.130 11.540 1.00 95.44 86 ASP A CA 1
ATOM 691 C C . ASP A 1 86 ? -12.867 -0.781 10.410 1.00 95.44 86 ASP A C 1
ATOM 693 O O . ASP A 1 86 ? -13.621 -1.622 9.917 1.00 95.44 86 ASP A O 1
ATOM 697 N N . ILE A 1 87 ? -12.802 0.468 9.946 1.00 95.06 87 ILE A N 1
ATOM 698 C CA . ILE A 1 87 ? -13.566 0.953 8.794 1.00 95.06 87 ILE A CA 1
ATOM 699 C C . ILE A 1 87 ? -12.585 1.295 7.673 1.00 95.06 87 ILE A C 1
ATOM 701 O O . ILE A 1 87 ? -11.783 2.223 7.793 1.00 95.06 87 ILE A O 1
ATOM 705 N N . TYR A 1 88 ? -12.674 0.568 6.558 1.00 94.56 88 TYR A N 1
ATOM 706 C CA . TYR A 1 88 ? -11.839 0.794 5.378 1.00 94.56 88 TYR A CA 1
ATOM 707 C C . TYR A 1 88 ? -12.568 1.632 4.331 1.00 94.56 88 TYR A C 1
ATOM 709 O O . TYR A 1 88 ? -13.672 1.301 3.904 1.00 94.56 88 TYR A O 1
ATOM 717 N N . LEU A 1 89 ? -11.915 2.697 3.864 1.00 95.25 89 LEU A N 1
ATOM 718 C CA . LEU A 1 89 ? -12.389 3.503 2.741 1.00 95.25 89 LEU A CA 1
ATOM 719 C C . LEU A 1 89 ? -11.592 3.146 1.490 1.00 95.25 89 LEU A C 1
ATOM 721 O O . LEU A 1 89 ? -10.445 3.564 1.337 1.00 95.25 89 LEU A O 1
ATOM 725 N N . ALA A 1 90 ? -12.209 2.380 0.594 1.00 94.38 90 ALA A N 1
ATOM 726 C CA . ALA A 1 90 ? -11.621 2.001 -0.684 1.00 94.38 90 ALA A CA 1
ATOM 727 C C . ALA A 1 90 ? -12.202 2.870 -1.806 1.00 94.38 90 ALA A C 1
ATOM 729 O O . ALA A 1 90 ? -13.390 2.795 -2.113 1.00 94.38 90 ALA A O 1
ATOM 730 N N . THR A 1 91 ? -11.363 3.702 -2.425 1.00 94.12 91 THR A N 1
ATOM 731 C CA . THR A 1 91 ? -11.752 4.515 -3.584 1.00 94.12 91 THR A CA 1
ATOM 732 C C . THR A 1 91 ? -10.646 4.526 -4.625 1.00 94.12 91 THR A C 1
ATOM 734 O O . THR A 1 91 ? -9.470 4.352 -4.307 1.00 94.12 91 THR A O 1
ATOM 737 N N . LEU A 1 92 ? -11.004 4.829 -5.870 1.00 91.06 92 LEU A N 1
ATOM 738 C CA . LEU A 1 92 ? -10.006 5.179 -6.874 1.00 91.06 92 LEU A CA 1
ATOM 739 C C . LEU A 1 92 ? -9.420 6.572 -6.568 1.00 91.06 92 LEU A C 1
ATOM 741 O O . LEU A 1 92 ? -10.074 7.404 -5.925 1.00 91.06 92 LEU A O 1
ATOM 745 N N . PRO A 1 93 ? -8.185 6.869 -7.005 1.00 86.44 93 PRO A N 1
ATOM 746 C CA . PRO A 1 93 ? -7.644 8.216 -6.896 1.00 86.44 93 PRO A CA 1
ATOM 747 C C . PRO A 1 93 ? -8.562 9.236 -7.580 1.00 86.44 93 PRO A C 1
ATOM 749 O O . PRO A 1 93 ? -9.081 8.988 -8.663 1.00 86.44 93 PRO A O 1
ATOM 752 N N . LYS A 1 94 ? -8.723 10.411 -6.957 1.00 88.69 94 LYS A N 1
ATOM 753 C CA . LYS A 1 94 ? -9.521 11.545 -7.471 1.00 88.69 94 LYS A CA 1
ATOM 754 C C . LYS A 1 94 ? -11.040 11.319 -7.552 1.00 88.69 94 LYS A C 1
ATOM 756 O O . LYS A 1 94 ? -11.735 12.209 -8.024 1.00 88.69 94 LYS A O 1
ATOM 761 N N . SER A 1 95 ? -11.586 10.234 -6.999 1.00 94.69 95 SER A N 1
ATOM 762 C CA . SER A 1 95 ? -13.039 9.982 -6.962 1.00 94.69 95 SER A CA 1
ATOM 763 C C . SER A 1 95 ? -13.742 10.552 -5.714 1.00 94.69 95 SER A C 1
ATOM 765 O O . SER A 1 95 ? -14.689 9.958 -5.206 1.00 94.69 95 SER A O 1
ATOM 767 N N . GLY A 1 96 ? -13.258 11.671 -5.162 1.00 94.31 96 GLY A N 1
ATOM 768 C CA . GLY A 1 96 ? -13.885 12.314 -3.997 1.00 94.31 96 GLY A CA 1
ATOM 769 C C . GLY A 1 96 ? -13.514 11.733 -2.625 1.00 94.31 96 GLY A C 1
ATOM 770 O O . GLY A 1 96 ? -14.266 11.908 -1.669 1.00 94.31 96 GLY A O 1
ATOM 771 N N . THR A 1 97 ? -12.345 11.099 -2.476 1.00 95.56 97 THR A N 1
ATOM 772 C CA . THR A 1 97 ? -11.885 10.498 -1.204 1.00 95.56 97 THR A CA 1
ATOM 773 C C . THR A 1 97 ? -11.875 11.487 -0.030 1.00 95.56 97 THR A C 1
ATOM 775 O O . THR A 1 97 ? -12.140 11.098 1.102 1.00 95.56 97 THR A O 1
ATOM 778 N N . THR A 1 98 ? -11.625 12.777 -0.285 1.00 96.25 98 THR A N 1
ATOM 779 C CA . THR A 1 98 ? -11.690 13.834 0.740 1.00 96.25 98 THR A CA 1
ATOM 780 C C . THR A 1 98 ? -13.104 14.021 1.284 1.00 96.25 98 THR A C 1
ATOM 782 O O . THR A 1 98 ? -13.291 14.061 2.498 1.00 96.25 98 THR A O 1
ATOM 785 N N . TRP A 1 99 ? -14.099 14.098 0.397 1.00 97.19 99 TRP A N 1
ATOM 786 C CA . TRP A 1 99 ? -15.505 14.219 0.785 1.00 97.19 99 TRP A CA 1
ATOM 787 C C . TRP A 1 99 ? -15.983 12.967 1.520 1.00 97.19 99 TRP A C 1
ATOM 789 O O . TRP A 1 99 ? -16.588 13.080 2.582 1.00 97.19 99 TRP A O 1
ATOM 799 N N . LEU A 1 100 ? -15.638 11.779 1.012 1.00 97.06 100 LEU A N 1
ATOM 800 C CA . LEU A 1 100 ? -15.992 10.517 1.663 1.00 97.06 100 LEU A CA 1
ATOM 801 C C . LEU A 1 100 ? -15.373 10.400 3.065 1.00 97.06 100 LEU A C 1
ATOM 803 O O . LEU A 1 100 ? -16.063 10.023 4.008 1.00 97.06 100 LEU A O 1
ATOM 807 N N . LYS A 1 101 ? -14.097 10.776 3.226 1.00 95.75 101 LYS A N 1
ATOM 808 C CA . LYS A 1 101 ? -13.421 10.776 4.531 1.00 95.75 101 LYS A CA 1
ATOM 809 C C . LYS A 1 101 ? -14.115 11.709 5.527 1.00 95.75 101 LYS A C 1
ATOM 811 O O . LYS A 1 101 ? -14.331 11.309 6.667 1.00 95.75 101 LYS A O 1
ATOM 816 N N . ALA A 1 102 ? -14.472 12.924 5.102 1.00 96.94 102 ALA A N 1
ATOM 817 C CA . ALA A 1 102 ? -15.169 13.888 5.955 1.00 96.94 102 ALA A CA 1
ATOM 818 C C . ALA A 1 102 ? -16.556 13.379 6.385 1.00 96.94 102 ALA A C 1
ATOM 820 O O . ALA A 1 102 ? -16.914 13.484 7.557 1.00 96.94 102 ALA A O 1
ATOM 821 N N . LEU A 1 103 ? -17.305 12.779 5.457 1.00 96.38 103 LEU A N 1
ATOM 822 C CA . LEU A 1 103 ? -18.635 12.232 5.726 1.00 96.38 103 LEU A CA 1
ATOM 823 C C . LEU A 1 103 ? -18.586 11.070 6.723 1.00 96.38 103 LEU A C 1
ATOM 825 O O . LEU A 1 103 ? -19.352 11.050 7.682 1.00 96.38 103 LEU A O 1
ATOM 829 N N . VAL A 1 104 ? -17.664 10.126 6.529 1.00 96.38 104 VAL A N 1
ATOM 830 C CA . VAL A 1 104 ? -17.510 8.971 7.427 1.00 96.38 104 VAL A CA 1
ATOM 831 C C . VAL A 1 104 ? -17.069 9.421 8.818 1.00 96.38 104 VAL A C 1
ATOM 833 O O . VAL A 1 104 ? -17.615 8.947 9.810 1.00 96.38 104 VAL A O 1
A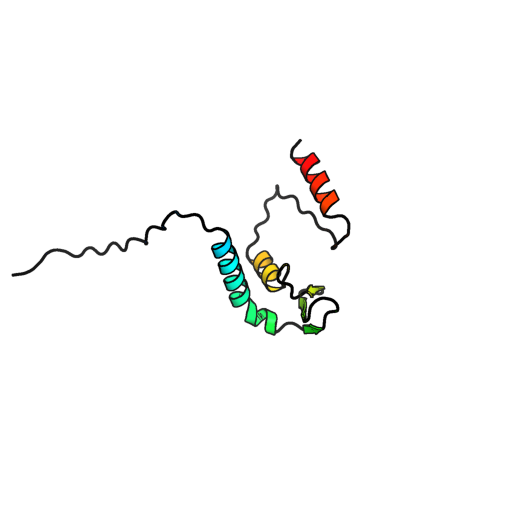TOM 836 N N . PHE A 1 105 ? -16.147 10.384 8.904 1.00 95.69 105 PHE A N 1
ATOM 837 C CA . PHE A 1 105 ? -15.729 10.969 10.180 1.00 95.69 105 PHE A CA 1
ATOM 838 C C . PHE A 1 105 ? -16.912 11.591 10.937 1.00 95.69 105 PHE A C 1
ATOM 840 O O . PHE A 1 105 ? -17.086 11.326 12.123 1.00 95.69 105 PHE A O 1
ATOM 847 N N . ALA A 1 106 ? -17.760 12.361 10.248 1.00 96.19 106 ALA A N 1
ATOM 848 C CA . ALA A 1 106 ? -18.948 12.970 10.845 1.00 96.19 106 ALA A CA 1
ATOM 849 C C . ALA A 1 106 ? -20.009 11.945 11.289 1.00 96.19 106 ALA A C 1
ATOM 851 O O . ALA A 1 106 ? -20.803 12.249 12.175 1.00 96.19 106 ALA A O 1
ATOM 852 N N . LEU A 1 107 ? -20.039 10.757 10.675 1.00 95.69 107 LEU A N 1
ATOM 853 C CA . LEU A 1 107 ? -20.986 9.694 11.011 1.00 95.69 107 LEU A CA 1
ATOM 854 C C . LEU A 1 107 ? -20.534 8.863 12.217 1.00 95.69 107 LEU A C 1
ATOM 856 O O . LEU A 1 107 ? -21.357 8.529 13.057 1.00 95.69 107 LEU A O 1
ATOM 860 N N . VAL A 1 108 ? -19.248 8.512 12.286 1.00 94.56 108 VAL A N 1
ATOM 861 C CA . VAL A 1 108 ? -18.713 7.583 13.299 1.00 94.56 108 VAL A CA 1
ATOM 862 C C . VAL A 1 108 ? -18.468 8.265 14.647 1.00 94.56 108 VAL A C 1
ATOM 864 O O . VAL A 1 108 ? -18.546 7.615 15.682 1.00 94.56 108 VAL A O 1
ATOM 867 N N . ILE A 1 109 ? -18.145 9.561 14.643 1.00 84.62 109 ILE A N 1
ATOM 868 C CA . ILE A 1 109 ? -17.801 10.329 15.859 1.00 84.62 109 ILE A CA 1
ATOM 869 C C . ILE A 1 109 ? -19.035 10.993 16.490 1.00 84.62 109 ILE A C 1
ATOM 871 O O . ILE A 1 109 ? -18.935 11.679 17.505 1.00 84.62 109 ILE A O 1
ATOM 875 N N . LYS A 1 110 ? -20.205 10.788 15.891 1.00 56.44 110 LYS A N 1
ATOM 876 C CA . LYS A 1 110 ? -21.480 11.255 16.417 1.00 56.44 110 LYS A CA 1
ATOM 877 C C . LYS A 1 110 ? -22.071 10.236 17.382 1.00 56.44 110 LYS A C 1
ATOM 879 O O . LYS A 1 110 ? -22.552 10.687 18.442 1.00 56.44 110 LYS A O 1
#

Organism: Helianthus annuus (NCBI:txid4232)